Protein AF-A0AAW8XJ66-F1 (afdb_monomer)

Solvent-accessible surface area (backbone atoms only — not comparable to full-atom values): 4716 Å² total; per-residue (Å²): 130,61,50,73,66,56,32,48,54,53,33,34,56,51,38,25,44,36,69,72,67,38,70,65,45,74,78,46,45,66,59,54,37,45,75,73,57,29,53,70,75,44,34,57,46,30,52,52,52,46,51,54,44,66,78,37,43,72,62,53,49,64,64,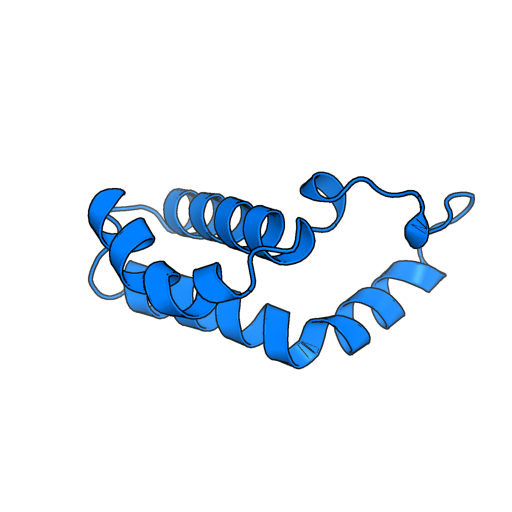49,48,81,72,41,87,92,54,61,69,86,75,52,51,54,72,81,72,65

Mean predicted aligned error: 3.68 Å

pLDDT: mean 91.9, std 4.96, range [74.62, 97.56]

Organism: Helicobacter pylori (NCBI:txid210)

Radius of gyration: 13.65 Å; Cα contacts (8 Å, |Δi|>4): 62; chains: 1; bounding box: 34×26×33 Å

InterPro domains:
  IPR006027 NusB/RsmB/TIM44 [PF01029] (6-81)
  IPR035926 NusB-like superfamily [G3DSA:1.10.940.10] (1-82)
  IPR035926 NusB-like superfamily [SSF48013] (3-81)

Structure (mmCIF, N/CA/C/O backbone):
data_AF-A0AAW8XJ66-F1
#
_entry.id   AF-A0AAW8XJ66-F1
#
loop_
_atom_site.group_PDB
_atom_site.id
_atom_site.type_symbol
_atom_site.label_atom_id
_atom_site.label_alt_id
_atom_site.label_comp_id
_atom_site.label_asym_id
_atom_site.label_entity_id
_atom_site.label_seq_id
_atom_site.pdbx_PDB_ins_code
_atom_site.Cartn_x
_atom_site.Cartn_y
_atom_site.Cartn_z
_atom_site.occupancy
_atom_site.B_iso_or_equiv
_atom_site.auth_seq_id
_atom_site.auth_comp_id
_atom_site.auth_asym_id
_atom_site.auth_atom_id
_atom_site.pdbx_PDB_model_num
ATOM 1 N N . MET A 1 1 ? -9.391 18.621 9.054 1.00 74.62 1 MET A N 1
ATOM 2 C CA . MET A 1 1 ? -9.693 17.561 8.067 1.00 74.62 1 MET A CA 1
ATOM 3 C C . MET A 1 1 ? -8.396 17.214 7.365 1.00 74.62 1 MET A C 1
ATOM 5 O O . MET A 1 1 ? -7.699 18.143 6.977 1.00 74.62 1 MET A O 1
ATOM 9 N N . ALA A 1 2 ? -8.037 15.932 7.268 1.00 87.25 2 ALA A N 1
ATOM 10 C CA . ALA A 1 2 ? -6.818 15.539 6.564 1.00 87.25 2 ALA A CA 1
ATOM 11 C C . ALA A 1 2 ? -6.905 15.919 5.074 1.00 87.25 2 ALA A C 1
ATOM 13 O O . ALA A 1 2 ? -7.981 15.859 4.472 1.00 87.25 2 ALA A O 1
ATOM 14 N N . THR A 1 3 ? -5.793 16.331 4.477 1.00 94.75 3 THR A N 1
ATOM 15 C CA . THR A 1 3 ? -5.715 16.599 3.038 1.00 94.75 3 THR A CA 1
ATOM 16 C C . THR A 1 3 ? -5.521 15.300 2.258 1.00 94.75 3 THR A C 1
ATOM 18 O O . THR A 1 3 ? -5.083 14.285 2.801 1.00 94.75 3 THR A O 1
ATOM 21 N N . ARG A 1 4 ? -5.795 15.329 0.946 1.00 95.31 4 ARG A N 1
ATOM 22 C CA . ARG A 1 4 ? -5.494 14.191 0.0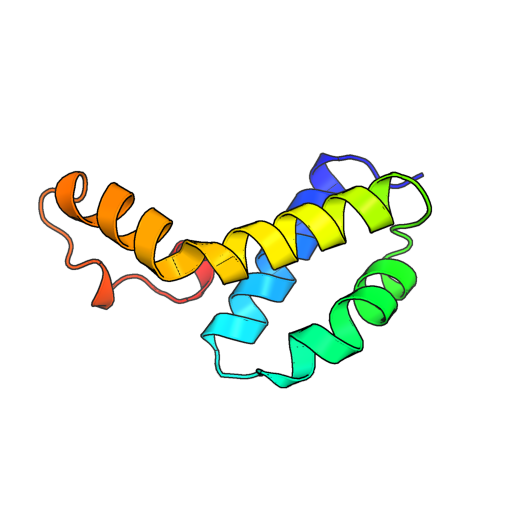59 1.00 95.31 4 ARG A CA 1
ATOM 23 C C . ARG A 1 4 ? -4.004 13.840 0.063 1.00 95.31 4 ARG A C 1
ATOM 25 O O . ARG A 1 4 ? -3.665 12.674 -0.076 1.00 95.31 4 ARG A O 1
ATOM 32 N N . THR A 1 5 ? -3.127 14.828 0.240 1.00 96.25 5 THR A N 1
ATOM 33 C CA . THR A 1 5 ? -1.6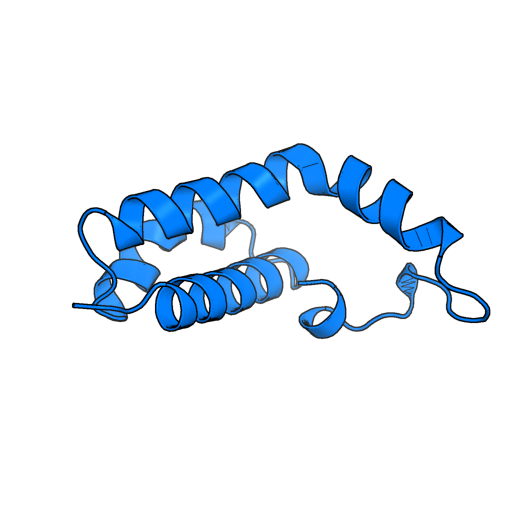78 14.618 0.360 1.00 96.25 5 THR A CA 1
ATOM 34 C C . THR A 1 5 ? -1.332 13.845 1.628 1.00 96.25 5 THR A C 1
ATOM 36 O O . THR A 1 5 ? -0.586 12.878 1.556 1.00 96.25 5 THR A O 1
ATOM 39 N N . GLN A 1 6 ? -1.930 14.203 2.769 1.00 94.94 6 GLN A N 1
ATOM 40 C CA . GLN A 1 6 ? -1.737 13.472 4.029 1.00 94.94 6 GLN A CA 1
ATOM 41 C C . GLN A 1 6 ? -2.261 12.034 3.942 1.00 94.94 6 GLN A C 1
ATOM 43 O O . GLN A 1 6 ? -1.594 11.112 4.399 1.00 94.94 6 GLN A O 1
ATOM 48 N N . ALA A 1 7 ? -3.423 11.837 3.311 1.00 96.06 7 ALA A N 1
ATOM 49 C CA . ALA A 1 7 ? -3.977 10.508 3.075 1.00 96.06 7 ALA A CA 1
ATOM 50 C C . ALA A 1 7 ? -3.054 9.645 2.197 1.00 96.06 7 ALA A C 1
ATOM 52 O O . ALA A 1 7 ? -2.796 8.499 2.540 1.00 96.06 7 ALA A O 1
ATOM 53 N N . ARG A 1 8 ? -2.508 10.202 1.106 1.00 96.69 8 ARG A N 1
ATOM 54 C CA . ARG A 1 8 ? -1.543 9.495 0.247 1.00 96.69 8 ARG A CA 1
ATOM 55 C C . ARG A 1 8 ? -0.248 9.156 0.977 1.00 96.69 8 ARG A C 1
ATOM 57 O O . ARG A 1 8 ? 0.213 8.033 0.854 1.00 96.69 8 ARG A O 1
ATOM 64 N N . GLY A 1 9 ? 0.296 10.085 1.765 1.00 96.38 9 GLY A N 1
ATOM 65 C CA . GLY A 1 9 ? 1.495 9.821 2.566 1.00 96.38 9 GLY A CA 1
ATOM 66 C C . GLY A 1 9 ? 1.299 8.642 3.521 1.00 96.38 9 GLY A C 1
ATOM 67 O O . GLY A 1 9 ? 2.138 7.754 3.578 1.00 96.38 9 GLY A O 1
ATOM 68 N N . ALA A 1 10 ? 0.144 8.571 4.189 1.00 96.25 10 ALA A N 1
ATOM 69 C CA . ALA A 1 10 ? -0.175 7.436 5.050 1.00 96.25 10 ALA A CA 1
ATOM 70 C C . ALA A 1 10 ? -0.350 6.116 4.276 1.00 96.25 10 ALA A C 1
ATOM 72 O O . ALA A 1 10 ? -0.026 5.063 4.808 1.00 96.25 10 ALA A O 1
ATOM 73 N N . VAL A 1 11 ? -0.831 6.154 3.029 1.00 96.69 11 VAL A N 1
ATOM 74 C CA . VAL A 1 11 ? -0.916 4.953 2.180 1.00 96.69 11 VAL A CA 1
ATOM 75 C C . VAL A 1 11 ? 0.470 4.426 1.810 1.00 96.69 11 VAL A C 1
ATOM 77 O O . VAL A 1 11 ? 0.668 3.220 1.874 1.00 96.69 11 VAL A O 1
ATOM 80 N N . VAL A 1 12 ? 1.435 5.299 1.504 1.00 96.25 12 VAL A N 1
ATOM 81 C CA . VAL A 1 12 ? 2.827 4.880 1.249 1.00 96.25 12 VAL A CA 1
ATOM 82 C C . VAL A 1 12 ? 3.424 4.202 2.486 1.00 96.25 12 VAL A C 1
ATOM 84 O O . VAL A 1 12 ? 4.036 3.147 2.374 1.00 96.25 12 VAL A O 1
ATOM 87 N N . GLU A 1 13 ? 3.179 4.734 3.690 1.00 94.81 13 GLU A N 1
ATOM 88 C CA . GLU A 1 13 ? 3.611 4.077 4.935 1.00 94.81 13 GLU A CA 1
ATOM 89 C C . GLU A 1 13 ? 2.990 2.676 5.113 1.00 94.81 13 GLU A C 1
ATOM 91 O O . GLU A 1 13 ? 3.670 1.750 5.558 1.00 94.81 13 GLU A O 1
ATOM 96 N N . LEU A 1 14 ? 1.710 2.507 4.754 1.00 95.62 14 LEU A N 1
ATOM 97 C CA . LEU A 1 14 ? 1.025 1.209 4.798 1.00 95.62 14 LEU A CA 1
ATOM 98 C C . LEU A 1 14 ? 1.603 0.220 3.774 1.00 95.62 14 LEU A C 1
ATOM 100 O O . LEU A 1 14 ? 1.798 -0.948 4.105 1.00 95.62 14 LEU A O 1
ATOM 104 N N . LEU A 1 15 ? 1.882 0.678 2.549 1.00 95.00 15 LEU A N 1
ATOM 105 C CA . LEU A 1 15 ? 2.491 -0.134 1.490 1.00 95.00 15 LEU A CA 1
ATOM 106 C C . LEU A 1 15 ? 3.911 -0.557 1.867 1.00 95.00 15 LEU A C 1
ATOM 108 O O . LEU A 1 15 ? 4.246 -1.730 1.750 1.00 95.00 15 LEU A O 1
ATOM 112 N N . TYR A 1 16 ? 4.701 0.354 2.434 1.00 94.31 16 TYR A N 1
ATOM 113 C CA . TYR A 1 16 ? 6.034 0.046 2.943 1.00 94.31 16 TYR A CA 1
ATOM 114 C C . TYR A 1 16 ? 6.001 -1.039 4.028 1.00 94.31 16 TYR A C 1
ATOM 116 O O . TYR A 1 16 ? 6.789 -1.988 3.998 1.00 94.31 16 TYR A O 1
ATOM 124 N N . ALA A 1 17 ? 5.078 -0.923 4.989 1.00 92.94 17 ALA A N 1
ATOM 125 C CA . ALA A 1 17 ? 4.914 -1.924 6.038 1.00 92.94 17 ALA A CA 1
ATOM 126 C C . ALA A 1 17 ? 4.499 -3.286 5.457 1.00 92.94 17 ALA A C 1
ATOM 128 O O . ALA A 1 17 ? 5.018 -4.316 5.891 1.00 92.94 17 ALA A O 1
ATOM 129 N N . PHE A 1 18 ? 3.613 -3.288 4.457 1.00 92.81 18 PHE A N 1
ATOM 130 C CA . PHE A 1 18 ? 3.198 -4.499 3.756 1.00 92.81 18 PHE A CA 1
ATOM 131 C C . PHE A 1 18 ? 4.371 -5.175 3.028 1.00 92.81 18 PHE A C 1
ATOM 133 O O . PHE A 1 18 ? 4.639 -6.349 3.273 1.00 92.81 18 PHE A O 1
ATOM 140 N N . GLU A 1 19 ? 5.120 -4.421 2.219 1.00 87.81 19 GLU A N 1
ATOM 141 C CA . GLU A 1 19 ? 6.306 -4.896 1.485 1.00 87.81 19 GLU A CA 1
ATOM 142 C C . GLU A 1 19 ? 7.423 -5.392 2.415 1.00 87.81 19 GLU A C 1
ATOM 144 O O . GLU A 1 19 ? 8.197 -6.279 2.064 1.00 87.81 19 GLU A O 1
ATOM 149 N N . SER A 1 20 ? 7.496 -4.857 3.635 1.00 88.25 20 SER A N 1
ATOM 150 C CA . SER A 1 20 ? 8.443 -5.309 4.662 1.00 88.25 20 SER A CA 1
ATOM 151 C C . SER A 1 20 ? 8.045 -6.641 5.322 1.00 88.25 20 SER A C 1
ATOM 153 O O . SER A 1 20 ? 8.738 -7.102 6.230 1.00 88.25 20 SER A O 1
ATOM 155 N N . GLY A 1 21 ? 6.938 -7.262 4.899 1.00 86.25 21 GLY A N 1
ATOM 156 C CA . GLY A 1 21 ? 6.458 -8.558 5.389 1.00 86.25 21 GLY A CA 1
ATOM 157 C C . GLY A 1 21 ? 5.389 -8.481 6.482 1.00 86.25 21 GLY A C 1
ATOM 158 O O . GLY A 1 21 ? 5.024 -9.510 7.050 1.00 86.25 21 GLY A O 1
ATOM 159 N N . ASN A 1 22 ? 4.860 -7.293 6.798 1.00 88.88 22 ASN A N 1
ATOM 160 C CA . ASN A 1 22 ? 3.768 -7.158 7.762 1.00 88.88 22 ASN A CA 1
ATOM 161 C C . ASN A 1 22 ? 2.406 -7.328 7.074 1.00 88.88 22 ASN A C 1
ATOM 163 O O . ASN A 1 22 ? 1.712 -6.357 6.782 1.00 88.88 22 ASN A O 1
ATOM 167 N N . GLU A 1 23 ? 1.988 -8.571 6.834 1.00 84.88 23 GLU A N 1
ATOM 168 C CA . GLU A 1 23 ? 0.682 -8.855 6.221 1.00 84.88 23 GLU A CA 1
ATOM 169 C C . GLU A 1 23 ? -0.509 -8.428 7.098 1.00 84.88 23 GLU A C 1
ATOM 171 O O . GLU A 1 23 ? -1.588 -8.106 6.585 1.00 84.88 23 GLU A O 1
ATOM 176 N N . GLU A 1 24 ? -0.322 -8.368 8.421 1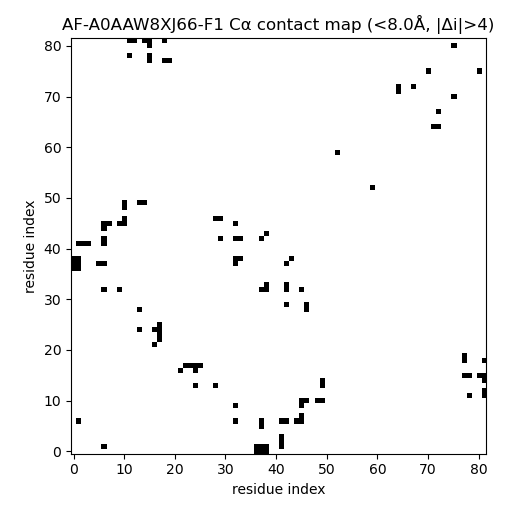.00 90.25 24 GLU A N 1
ATOM 177 C CA . GLU A 1 24 ? -1.355 -7.920 9.359 1.00 90.25 24 GLU A CA 1
ATOM 178 C C . GLU A 1 24 ? -1.707 -6.441 9.183 1.00 90.25 24 GLU A C 1
ATOM 180 O O . GLU A 1 24 ? -2.807 -6.031 9.570 1.00 90.25 24 GLU A O 1
ATOM 185 N N . ILE A 1 25 ? -0.850 -5.658 8.512 1.00 91.19 25 ILE A N 1
ATOM 186 C CA . ILE A 1 25 ? -1.101 -4.244 8.226 1.00 91.19 25 ILE A CA 1
ATOM 187 C C . ILE A 1 25 ? -2.433 -4.033 7.500 1.00 91.19 25 ILE A C 1
ATOM 189 O O . ILE A 1 25 ? -3.121 -3.051 7.768 1.00 91.19 25 ILE A O 1
ATOM 193 N N . LYS A 1 26 ? -2.874 -4.984 6.660 1.00 89.88 26 LYS A N 1
ATOM 194 C CA . LYS A 1 26 ? -4.176 -4.896 5.976 1.00 89.88 26 LYS A CA 1
ATOM 195 C C . LYS A 1 26 ? -5.346 -4.845 6.955 1.00 89.88 26 LYS A C 1
ATOM 197 O O . LYS A 1 26 ? -6.325 -4.148 6.706 1.00 89.88 26 LYS A O 1
ATOM 202 N N . LYS A 1 27 ? -5.244 -5.571 8.071 1.00 91.44 27 LYS A N 1
ATOM 203 C CA . LYS A 1 27 ? -6.293 -5.650 9.096 1.00 91.44 27 LYS A CA 1
ATOM 204 C C . LYS A 1 27 ? -6.323 -4.400 9.973 1.00 91.44 27 LYS A C 1
ATOM 206 O 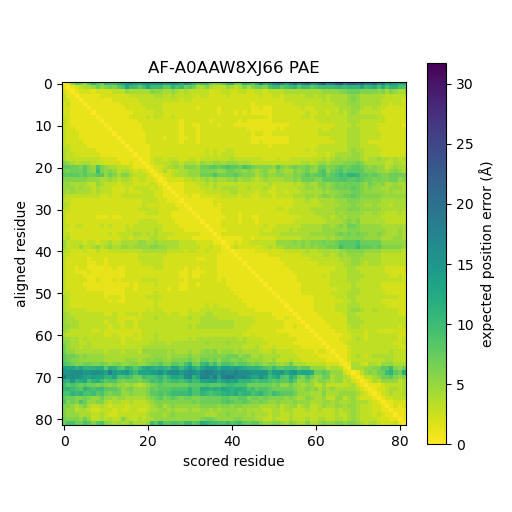O . LYS A 1 27 ? -7.397 -4.001 10.409 1.00 91.44 27 LYS A O 1
ATOM 211 N N . ILE A 1 28 ? -5.163 -3.786 10.216 1.00 93.62 28 ILE A N 1
ATOM 212 C CA . ILE A 1 28 ? -5.028 -2.614 11.098 1.00 93.62 28 ILE A CA 1
ATOM 213 C C . ILE A 1 28 ? -4.954 -1.273 10.349 1.00 93.62 28 ILE A C 1
ATOM 215 O O . ILE A 1 28 ? -4.927 -0.222 10.988 1.00 93.62 28 ILE A O 1
ATOM 219 N N . ALA A 1 29 ? -4.968 -1.283 9.010 1.00 94.19 29 ALA A N 1
ATOM 220 C CA . ALA A 1 29 ? -4.855 -0.089 8.171 1.00 94.19 29 ALA A CA 1
ATOM 221 C C . ALA A 1 29 ? -5.905 0.982 8.503 1.00 94.19 29 ALA A C 1
ATOM 223 O O . ALA A 1 29 ? -5.574 2.164 8.591 1.00 94.19 29 ALA A O 1
ATOM 224 N N . SER A 1 30 ? -7.162 0.585 8.727 1.00 94.75 30 SER A N 1
ATOM 225 C CA . SER A 1 30 ? -8.232 1.517 9.108 1.00 94.75 30 SER A CA 1
ATOM 226 C C . SER A 1 30 ? -7.936 2.209 10.440 1.00 94.75 30 SER A C 1
ATOM 228 O O . SER A 1 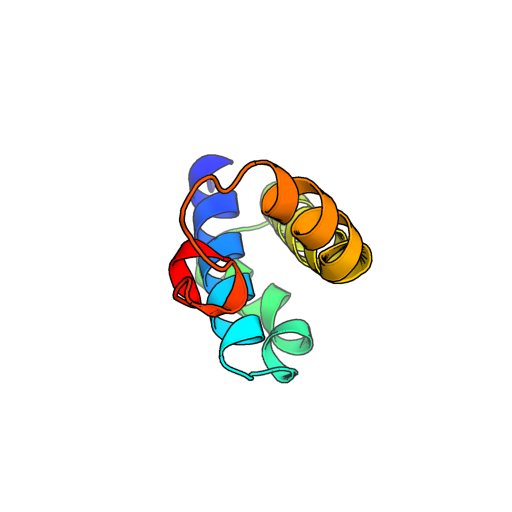30 ? -7.961 3.437 10.499 1.00 94.75 30 SER A O 1
ATOM 230 N N . SER A 1 31 ? -7.575 1.443 11.474 1.00 94.94 31 SER A N 1
ATOM 231 C CA . SER A 1 31 ? -7.193 1.971 12.790 1.00 94.94 31 SER A CA 1
ATOM 232 C C . SER A 1 31 ? -6.002 2.925 12.704 1.00 9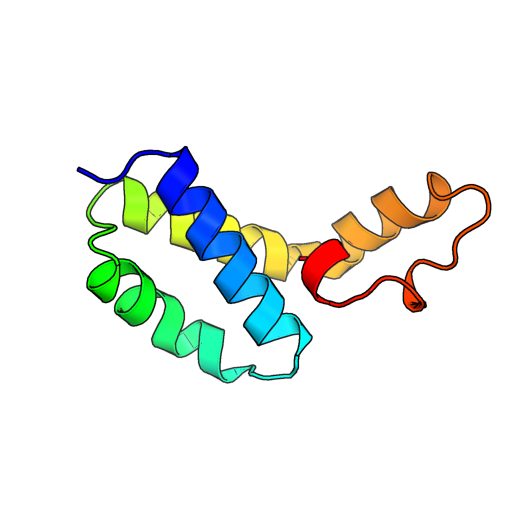4.94 31 SER A C 1
ATOM 234 O O . SER A 1 31 ? -6.070 4.028 13.242 1.00 94.94 31 SER A O 1
ATOM 236 N N . MET A 1 32 ? -4.947 2.562 11.971 1.00 94.38 32 MET A N 1
ATOM 237 C CA . MET A 1 32 ? -3.757 3.409 11.816 1.00 94.38 32 MET A CA 1
ATOM 238 C C . MET A 1 32 ? -4.082 4.744 11.123 1.00 94.38 32 MET A C 1
ATOM 240 O O . MET A 1 32 ? -3.586 5.806 11.513 1.00 94.38 32 MET A O 1
ATOM 244 N N . LEU A 1 33 ? -4.939 4.719 10.098 1.00 95.31 33 LEU A N 1
ATOM 245 C CA . LEU A 1 33 ? -5.397 5.931 9.415 1.00 95.31 33 LEU A CA 1
ATOM 246 C C . LEU A 1 33 ? -6.229 6.819 10.353 1.00 95.31 33 LEU A C 1
ATOM 248 O O . LEU A 1 33 ? -6.045 8.041 10.384 1.00 95.31 33 LEU A O 1
ATOM 252 N N . GLU A 1 34 ? -7.102 6.221 11.162 1.00 94.38 34 GLU A N 1
ATOM 253 C CA . GLU A 1 34 ? -7.904 6.951 12.143 1.00 94.38 34 GLU A CA 1
ATOM 254 C C . GLU A 1 34 ? -7.058 7.590 13.254 1.00 94.38 34 GLU A C 1
ATOM 256 O O . GLU A 1 34 ? -7.309 8.750 13.609 1.00 94.38 34 GLU A O 1
ATOM 261 N N . GLU A 1 35 ? -6.027 6.894 13.746 1.00 94.38 35 GLU A N 1
ATOM 262 C CA . GLU A 1 35 ? -5.036 7.416 14.701 1.00 94.38 35 GLU A CA 1
ATOM 263 C C . GLU A 1 35 ? -4.297 8.637 14.137 1.00 94.38 35 GLU A C 1
ATOM 265 O O . GLU A 1 35 ? -4.126 9.651 14.822 1.00 94.38 35 GLU A O 1
ATOM 270 N N . LYS A 1 36 ? -3.976 8.615 12.837 1.00 93.69 36 LYS A N 1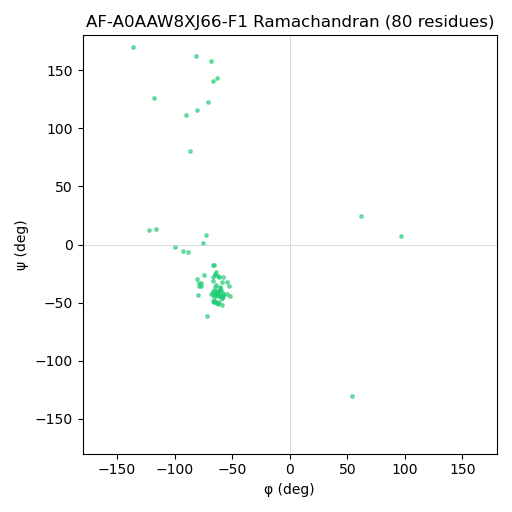
ATOM 271 C CA . LYS A 1 36 ? -3.421 9.760 12.091 1.00 93.69 36 LYS A CA 1
ATOM 272 C C . LYS A 1 36 ? -4.441 10.870 11.800 1.00 93.69 36 LYS A C 1
ATOM 274 O O . LYS A 1 36 ? -4.140 11.818 11.073 1.00 93.69 36 LYS A O 1
ATOM 279 N N . LYS A 1 37 ? -5.648 10.801 12.373 1.00 95.25 37 LYS A N 1
ATOM 280 C CA . LYS A 1 37 ? -6.757 11.753 12.173 1.00 95.25 37 LYS A CA 1
ATOM 281 C C . LYS A 1 37 ? -7.245 11.821 10.715 1.00 95.25 37 LYS A C 1
ATOM 283 O O . LYS A 1 37 ? -7.852 12.822 10.314 1.00 95.25 37 LYS A O 1
ATOM 288 N N . ILE A 1 38 ? -7.035 10.762 9.930 1.00 95.12 38 ILE A N 1
ATOM 289 C CA . ILE A 1 38 ? -7.579 10.597 8.578 1.00 95.12 38 ILE A CA 1
ATOM 290 C C . ILE A 1 38 ? -8.935 9.899 8.711 1.00 95.12 38 ILE A C 1
ATOM 292 O O . ILE A 1 38 ? -9.020 8.750 9.122 1.00 95.12 38 ILE A O 1
ATOM 296 N N . LYS A 1 39 ? -10.018 10.623 8.414 1.00 93.31 39 LYS A N 1
ATOM 297 C CA . LYS A 1 39 ? -11.402 10.187 8.679 1.00 93.31 39 LYS A CA 1
ATOM 298 C C . LYS A 1 39 ? -12.320 10.471 7.487 1.00 93.31 39 LYS A C 1
ATOM 300 O O . LYS A 1 39 ? -11.944 11.205 6.564 1.00 93.31 39 LYS A O 1
ATOM 305 N N . ASN A 1 40 ? -13.543 9.941 7.532 1.00 94.00 40 ASN A N 1
ATOM 306 C CA . ASN A 1 40 ? -14.613 10.187 6.556 1.00 94.00 40 ASN A CA 1
ATOM 307 C C . ASN A 1 40 ? -14.151 9.900 5.110 1.00 94.00 40 ASN A C 1
ATOM 309 O O . ASN A 1 40 ? -13.533 8.874 4.837 1.00 94.00 40 ASN A O 1
ATOM 313 N N . ASN A 1 41 ? -14.385 10.832 4.182 1.00 94.88 41 ASN A N 1
ATOM 314 C CA . ASN A 1 41 ? -14.040 10.684 2.765 1.00 94.88 41 ASN A CA 1
ATOM 315 C C . ASN A 1 41 ? -12.546 10.424 2.517 1.00 94.88 41 ASN A C 1
ATOM 317 O O . ASN A 1 41 ? -12.194 9.812 1.513 1.00 94.88 41 ASN A O 1
ATOM 321 N N . GLN A 1 42 ? -11.660 10.899 3.399 1.00 95.00 42 GLN A N 1
ATOM 322 C CA . GLN A 1 42 ? -10.221 10.665 3.255 1.00 95.00 42 GLN A CA 1
ATOM 323 C C . GLN A 1 42 ? -9.823 9.265 3.713 1.00 95.00 42 GLN A C 1
ATOM 325 O O . GLN A 1 42 ? -8.928 8.680 3.115 1.00 95.00 42 GLN A O 1
ATOM 330 N N . LEU A 1 43 ? -10.513 8.717 4.718 1.00 95.75 43 LEU A N 1
ATOM 331 C CA . LEU A 1 43 ? -10.339 7.329 5.143 1.00 95.75 43 LEU A CA 1
ATOM 332 C C . LEU A 1 43 ? -10.794 6.373 4.036 1.00 95.75 43 LEU A C 1
ATOM 334 O O . LEU A 1 43 ? -10.026 5.513 3.622 1.00 95.75 43 LEU A O 1
ATOM 338 N N . ALA A 1 44 ? -11.998 6.589 3.494 1.00 96.50 44 ALA A N 1
ATOM 339 C CA . ALA A 1 44 ? -12.515 5.794 2.379 1.00 96.50 44 ALA A CA 1
ATOM 340 C C . ALA A 1 44 ? -11.584 5.851 1.157 1.00 96.50 44 ALA A C 1
ATOM 342 O O . ALA A 1 44 ? -11.300 4.830 0.535 1.00 96.50 44 ALA A O 1
ATOM 343 N N . PHE A 1 45 ? -11.055 7.038 0.846 1.00 97.06 45 PHE A N 1
ATOM 344 C CA . PHE A 1 45 ? -10.066 7.193 -0.214 1.00 97.06 45 PHE A CA 1
ATOM 345 C C . PHE A 1 45 ? -8.765 6.437 0.064 1.00 97.06 45 PHE A C 1
ATOM 347 O O . PHE A 1 45 ? -8.295 5.726 -0.817 1.00 97.06 45 PHE A O 1
ATOM 354 N N . ALA A 1 46 ? -8.175 6.608 1.249 1.00 97.19 46 ALA A N 1
ATOM 355 C CA . ALA A 1 46 ? -6.907 5.977 1.596 1.00 97.19 46 ALA A CA 1
ATOM 356 C C . ALA A 1 46 ? -7.017 4.447 1.560 1.00 97.19 46 ALA A C 1
ATOM 358 O O . ALA A 1 46 ? -6.175 3.797 0.950 1.00 97.19 46 ALA A O 1
ATOM 359 N N . LEU A 1 47 ? -8.091 3.884 2.122 1.00 97.00 47 LEU A N 1
ATOM 360 C CA . LEU A 1 47 ? -8.347 2.442 2.090 1.00 97.00 47 LEU A CA 1
ATOM 361 C C . LEU A 1 47 ? -8.578 1.929 0.666 1.00 97.00 47 LEU A C 1
ATOM 363 O O . LEU A 1 47 ? -8.027 0.898 0.294 1.00 97.00 47 LEU A O 1
ATOM 367 N N . SER A 1 48 ? -9.353 2.653 -0.147 1.00 97.56 48 SER A N 1
ATOM 368 C CA . SER A 1 48 ? -9.566 2.289 -1.551 1.00 97.56 48 SER A CA 1
ATOM 369 C C . SER A 1 48 ? -8.266 2.314 -2.352 1.00 97.56 48 SER A C 1
ATOM 371 O O . SER A 1 48 ? -8.047 1.417 -3.161 1.00 97.56 48 SER A O 1
ATOM 373 N N . LEU A 1 49 ? -7.405 3.309 -2.123 1.00 97.38 49 LEU A N 1
ATOM 374 C CA . LEU A 1 49 ? -6.108 3.404 -2.787 1.00 97.38 49 LEU A CA 1
ATOM 375 C C . LEU A 1 49 ? -5.190 2.258 -2.357 1.00 97.38 49 LEU A C 1
ATOM 377 O O . LEU A 1 49 ? -4.640 1.574 -3.210 1.00 97.38 49 LEU A O 1
ATOM 381 N N . PHE A 1 50 ? -5.069 2.026 -1.050 1.00 96.81 50 PHE A N 1
ATOM 382 C CA . PHE A 1 50 ? -4.234 0.965 -0.498 1.00 96.81 50 PHE A CA 1
ATOM 383 C C . PHE A 1 50 ? -4.651 -0.419 -1.013 1.00 96.81 50 PHE A C 1
ATOM 385 O O . PHE A 1 50 ? -3.834 -1.138 -1.580 1.00 96.81 50 PHE A O 1
ATOM 392 N N . ASN A 1 51 ? -5.936 -0.767 -0.901 1.00 96.00 51 ASN A N 1
ATOM 393 C CA . ASN A 1 51 ? -6.437 -2.061 -1.366 1.00 96.00 51 ASN A CA 1
ATOM 394 C C . ASN A 1 51 ? -6.319 -2.210 -2.887 1.00 96.00 51 ASN A C 1
ATOM 396 O O . ASN A 1 51 ? -5.895 -3.258 -3.360 1.00 96.00 51 ASN A O 1
ATOM 400 N N . GLY A 1 52 ? -6.629 -1.156 -3.650 1.00 97.00 52 GLY A N 1
ATOM 401 C CA . GLY A 1 52 ? -6.534 -1.191 -5.109 1.00 97.00 52 GLY A CA 1
ATOM 402 C C . GLY A 1 52 ? -5.104 -1.395 -5.617 1.00 97.00 52 GLY A C 1
ATOM 403 O O . GLY A 1 52 ? -4.914 -2.091 -6.612 1.00 97.00 52 GLY A O 1
ATOM 404 N N . VAL A 1 53 ? -4.102 -0.836 -4.926 1.00 96.06 53 VAL A N 1
ATOM 405 C CA . VAL A 1 53 ? -2.686 -1.108 -5.222 1.00 96.06 53 VAL A CA 1
ATOM 406 C C . VAL A 1 53 ? -2.356 -2.565 -4.915 1.00 96.06 53 VAL A C 1
ATOM 408 O O . VAL A 1 53 ? -1.827 -3.254 -5.777 1.00 96.06 53 VAL A O 1
ATOM 411 N N . LEU A 1 54 ? -2.730 -3.070 -3.736 1.00 93.75 54 LEU A N 1
ATOM 412 C CA . LEU A 1 54 ? -2.448 -4.454 -3.343 1.00 93.75 54 LEU A CA 1
ATOM 413 C C . LEU A 1 54 ? -3.087 -5.497 -4.270 1.00 93.75 54 LEU A C 1
ATOM 415 O O . LEU A 1 54 ? -2.485 -6.534 -4.532 1.00 93.75 54 LEU A O 1
ATOM 419 N N . GLU A 1 55 ? -4.298 -5.240 -4.763 1.00 96.06 55 GLU A N 1
ATOM 420 C CA . GLU A 1 55 ? -4.990 -6.114 -5.718 1.00 96.06 55 GLU A CA 1
ATOM 421 C C . GLU A 1 55 ? -4.289 -6.170 -7.081 1.00 96.06 55 GLU A C 1
ATOM 423 O O . GLU A 1 55 ? -4.391 -7.174 -7.784 1.00 96.06 55 GLU A O 1
ATOM 428 N N . ARG A 1 56 ? -3.574 -5.103 -7.453 1.00 95.88 56 ARG A N 1
ATOM 429 C CA . ARG A 1 56 ? -2.949 -4.929 -8.771 1.00 95.88 56 ARG A CA 1
ATOM 430 C C . ARG A 1 56 ? -1.430 -4.855 -8.712 1.00 95.88 56 ARG A C 1
ATOM 432 O O . ARG A 1 56 ? -0.820 -4.475 -9.703 1.00 95.88 56 ARG A O 1
ATOM 439 N N . ILE A 1 57 ? -0.815 -5.220 -7.589 1.00 92.25 57 ILE A N 1
ATOM 440 C CA . ILE A 1 57 ? 0.612 -4.971 -7.354 1.00 92.25 57 ILE A CA 1
ATOM 441 C C . ILE A 1 57 ? 1.484 -5.609 -8.442 1.00 92.25 57 ILE A C 1
ATOM 443 O O . ILE A 1 57 ? 2.291 -4.930 -9.058 1.00 92.25 57 ILE A O 1
ATOM 447 N N . ASN A 1 58 ? 1.185 -6.853 -8.826 1.00 92.12 58 ASN A N 1
ATOM 448 C CA . ASN A 1 58 ? 1.896 -7.542 -9.906 1.00 92.12 58 ASN A CA 1
ATOM 449 C C . ASN A 1 58 ? 1.695 -6.879 -11.284 1.00 92.12 58 ASN A C 1
ATOM 451 O O . ASN A 1 58 ? 2.611 -6.869 -12.100 1.00 92.12 58 ASN A O 1
ATOM 455 N N . GLU A 1 59 ? 0.497 -6.349 -11.566 1.00 95.69 59 GLU A N 1
ATOM 456 C CA . GLU A 1 59 ? 0.212 -5.632 -12.821 1.00 95.69 59 GLU A CA 1
ATOM 457 C C . GLU A 1 59 ? 0.970 -4.301 -12.864 1.00 95.69 59 GLU A C 1
ATOM 459 O O . GLU A 1 59 ? 1.530 -3.938 -13.894 1.00 95.69 59 GLU A O 1
ATOM 464 N N . ILE A 1 60 ? 0.994 -3.580 -11.740 1.00 93.88 60 ILE A N 1
ATOM 465 C CA . ILE A 1 60 ? 1.689 -2.301 -11.592 1.00 93.88 60 ILE A CA 1
ATOM 466 C C . ILE A 1 60 ? 3.200 -2.510 -11.737 1.00 93.88 60 ILE A C 1
ATOM 468 O O . ILE A 1 60 ? 3.826 -1.823 -12.543 1.00 93.88 60 ILE A O 1
ATOM 472 N N . ASP A 1 61 ? 3.770 -3.493 -11.043 1.00 91.75 61 ASP A N 1
ATOM 473 C CA . ASP A 1 61 ? 5.196 -3.821 -11.107 1.00 91.75 61 ASP A CA 1
ATOM 474 C C . ASP A 1 61 ? 5.621 -4.190 -12.534 1.00 91.75 61 ASP A C 1
ATOM 476 O O . ASP A 1 61 ? 6.608 -3.662 -13.049 1.00 91.75 61 ASP A O 1
ATOM 480 N N . ALA A 1 62 ? 4.820 -5.012 -13.224 1.00 92.25 62 ALA A N 1
ATOM 481 C CA . ALA A 1 62 ? 5.065 -5.398 -14.613 1.00 92.25 62 ALA A CA 1
ATOM 482 C C . ALA A 1 62 ? 4.973 -4.220 -15.601 1.00 92.25 62 ALA A C 1
ATOM 484 O O . ALA A 1 62 ? 5.574 -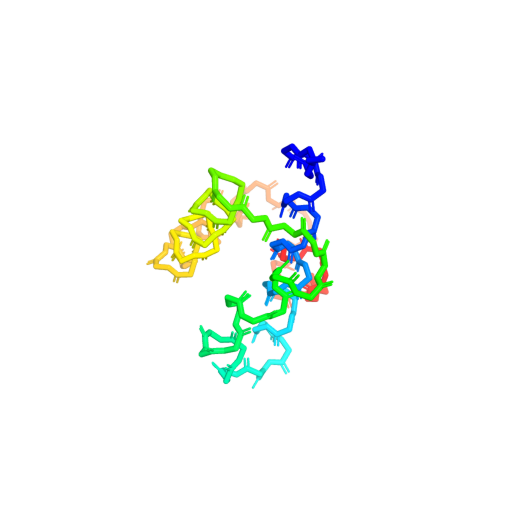4.269 -16.675 1.00 92.25 62 ALA A O 1
ATOM 485 N N . LEU A 1 63 ? 4.229 -3.162 -15.264 1.00 94.38 63 LEU A N 1
ATOM 486 C CA . LEU A 1 63 ? 4.192 -1.925 -16.046 1.00 94.38 63 LEU A CA 1
ATOM 487 C C . LEU A 1 63 ? 5.390 -1.016 -15.749 1.00 94.38 63 LEU A C 1
ATOM 489 O O . LEU A 1 63 ? 5.802 -0.268 -16.631 1.00 94.38 63 LEU A O 1
ATOM 493 N N . ILE A 1 64 ? 5.950 -1.062 -14.538 1.00 91.31 64 ILE A N 1
ATOM 494 C CA . ILE A 1 64 ? 7.103 -0.240 -14.139 1.00 91.31 64 ILE A CA 1
ATOM 495 C C . ILE A 1 64 ? 8.412 -0.834 -14.670 1.00 91.31 64 ILE A C 1
ATOM 497 O O . ILE A 1 64 ? 9.250 -0.094 -15.190 1.00 91.31 64 ILE A O 1
ATOM 501 N N . GLU A 1 65 ? 8.584 -2.153 -14.570 1.00 90.12 65 GLU A N 1
ATOM 502 C CA . GLU A 1 65 ? 9.832 -2.863 -14.880 1.00 90.12 65 GLU A CA 1
ATOM 503 C C . GLU A 1 65 ? 10.423 -2.535 -16.272 1.00 90.12 65 GLU A C 1
ATOM 505 O O . GLU A 1 65 ? 11.611 -2.215 -16.335 1.00 90.12 65 GLU A O 1
ATOM 510 N N . PRO A 1 66 ? 9.648 -2.473 -17.379 1.00 90.31 66 PRO A N 1
ATOM 511 C CA . PRO A 1 66 ? 10.179 -2.153 -18.710 1.00 90.31 66 PRO A CA 1
ATOM 512 C C . PRO A 1 66 ? 10.701 -0.718 -18.857 1.00 90.31 66 PRO A C 1
ATOM 514 O O . PRO A 1 66 ? 11.410 -0.404 -19.815 1.00 90.31 66 PRO A O 1
ATOM 517 N N . HIS A 1 67 ? 10.311 0.180 -17.952 1.00 91.31 67 HIS A N 1
ATOM 518 C CA . HIS A 1 67 ? 10.728 1.580 -17.967 1.00 91.31 67 HIS A CA 1
ATOM 519 C C . HIS A 1 67 ? 11.976 1.840 -17.114 1.00 91.31 67 HIS A C 1
ATOM 521 O O . HIS A 1 67 ? 12.532 2.943 -17.157 1.00 91.31 67 HIS A O 1
ATOM 527 N N . LEU A 1 68 ? 12.460 0.829 -16.389 1.00 87.25 68 LEU A N 1
ATOM 528 C CA . LEU A 1 68 ? 13.742 0.873 -15.702 1.00 87.25 68 LEU A CA 1
ATOM 529 C C . LEU A 1 68 ? 14.847 0.577 -16.715 1.00 87.25 68 LEU A C 1
ATOM 531 O O . LEU A 1 68 ? 14.907 -0.498 -17.298 1.00 87.25 68 LEU A O 1
ATOM 535 N N . LYS A 1 69 ? 15.724 1.553 -16.954 1.00 80.62 69 LYS A N 1
ATOM 536 C CA . LYS A 1 69 ? 16.790 1.419 -17.959 1.00 80.62 69 LYS A CA 1
ATOM 537 C C . LYS A 1 69 ? 17.889 0.457 -17.508 1.00 80.62 69 LYS A C 1
ATOM 539 O O . LYS A 1 69 ? 18.119 -0.563 -18.139 1.00 80.62 69 LYS A O 1
ATOM 544 N N . ASP A 1 70 ? 18.542 0.802 -16.402 1.00 80.50 70 ASP A N 1
ATOM 545 C CA . ASP A 1 70 ? 19.748 0.122 -15.908 1.00 80.50 70 ASP A CA 1
ATOM 546 C C . ASP A 1 70 ? 19.563 -0.424 -14.483 1.00 80.50 70 ASP A C 1
ATOM 548 O O . ASP A 1 70 ? 20.528 -0.783 -13.805 1.00 80.50 70 ASP A O 1
ATOM 552 N N . TRP A 1 71 ? 18.320 -0.449 -13.993 1.00 81.44 71 TRP A N 1
ATOM 553 C CA . TRP A 1 71 ? 18.002 -0.847 -12.627 1.00 81.44 71 TRP A CA 1
ATOM 554 C C . TRP A 1 71 ? 17.107 -2.080 -12.628 1.00 81.44 71 TRP A C 1
ATOM 556 O O . TRP A 1 71 ? 16.042 -2.085 -13.233 1.00 81.44 71 TRP A O 1
ATOM 566 N N . ASP A 1 72 ? 17.530 -3.116 -11.913 1.00 81.81 72 ASP A N 1
ATOM 567 C CA . ASP A 1 72 ? 16.673 -4.259 -11.613 1.00 81.81 72 ASP A CA 1
ATOM 568 C C . ASP A 1 72 ? 15.608 -3.831 -10.593 1.00 81.81 72 ASP A C 1
ATOM 570 O O . ASP A 1 72 ? 15.949 -3.383 -9.492 1.00 81.81 72 ASP A O 1
ATOM 574 N N . PHE A 1 73 ? 14.330 -3.988 -10.946 1.00 83.88 73 PHE A N 1
ATOM 575 C CA . PHE A 1 73 ? 13.201 -3.679 -10.069 1.00 83.88 73 PHE A CA 1
ATOM 576 C C . PHE A 1 73 ? 13.333 -4.376 -8.710 1.00 83.88 73 PHE A C 1
ATOM 578 O O . PHE A 1 73 ? 13.052 -3.786 -7.668 1.00 83.88 73 PHE A O 1
ATOM 585 N N . LYS A 1 74 ? 13.872 -5.603 -8.672 1.00 82.50 74 LYS A N 1
ATOM 586 C CA . LYS A 1 74 ? 14.081 -6.352 -7.423 1.00 82.50 74 LYS A CA 1
ATOM 587 C C . LYS A 1 74 ? 15.081 -5.687 -6.482 1.00 82.50 74 LYS A C 1
ATOM 589 O O . LYS A 1 74 ? 15.004 -5.926 -5.281 1.00 82.50 74 LYS A O 1
ATOM 594 N N . ARG A 1 75 ? 15.979 -4.846 -7.003 1.00 84.81 75 ARG A N 1
ATOM 595 C CA . ARG A 1 75 ? 17.001 -4.121 -6.234 1.00 84.81 75 ARG A CA 1
ATOM 596 C C . ARG A 1 75 ? 16.522 -2.775 -5.692 1.00 84.81 75 ARG A C 1
ATOM 598 O O . ARG A 1 75 ? 17.287 -2.140 -4.967 1.00 84.81 75 ARG A O 1
ATOM 605 N N . LEU A 1 76 ? 15.320 -2.320 -6.049 1.00 85.75 76 LEU A N 1
ATOM 606 C CA . LEU A 1 76 ? 14.719 -1.142 -5.426 1.00 85.75 76 LEU A CA 1
ATOM 607 C C . LEU A 1 76 ? 14.398 -1.444 -3.956 1.00 85.75 76 LEU A C 1
ATOM 609 O O . LEU A 1 76 ? 13.973 -2.556 -3.625 1.00 85.75 76 LEU A O 1
ATOM 613 N N . GLY A 1 77 ? 14.623 -0.465 -3.080 1.00 85.69 77 GLY A N 1
ATOM 614 C CA . GLY A 1 77 ? 14.254 -0.578 -1.674 1.00 85.69 77 GLY A CA 1
ATOM 615 C C . GLY A 1 77 ? 12.735 -0.593 -1.498 1.00 85.69 77 GLY A C 1
ATOM 616 O O . GLY A 1 77 ? 11.982 -0.145 -2.363 1.00 85.69 77 GLY A O 1
ATOM 617 N N . SER A 1 78 ? 12.270 -1.128 -0.368 1.00 86.81 78 SER A N 1
ATOM 618 C CA . SER A 1 78 ? 10.833 -1.254 -0.085 1.00 86.81 78 SER A CA 1
ATOM 619 C C . SER A 1 78 ? 10.122 0.100 -0.020 1.00 86.81 78 SER A C 1
ATOM 621 O O . SER A 1 78 ? 8.932 0.166 -0.293 1.00 86.81 78 SER A O 1
ATOM 623 N N . MET A 1 79 ? 10.834 1.178 0.330 1.00 88.00 79 MET A N 1
ATOM 624 C CA . MET A 1 79 ? 10.267 2.529 0.369 1.00 88.00 79 MET A CA 1
ATOM 625 C C . MET A 1 79 ? 10.119 3.125 -1.033 1.00 88.00 79 MET A C 1
ATOM 627 O O . MET A 1 79 ? 9.168 3.847 -1.285 1.00 88.00 79 MET A O 1
ATOM 631 N N . GLU A 1 80 ? 11.053 2.843 -1.941 1.00 87.31 80 GLU A N 1
ATOM 632 C CA . GLU A 1 80 ? 10.989 3.307 -3.328 1.00 87.31 80 GLU A CA 1
ATOM 633 C C . GLU A 1 80 ? 9.963 2.534 -4.163 1.00 87.31 80 GLU A C 1
ATOM 635 O O . GLU A 1 80 ? 9.472 3.062 -5.159 1.00 87.31 80 GLU A O 1
ATOM 640 N N . LYS A 1 81 ? 9.663 1.287 -3.780 1.00 86.94 81 LYS A N 1
ATOM 641 C CA . LYS A 1 81 ? 8.611 0.474 -4.405 1.00 86.94 81 LYS A CA 1
ATOM 642 C C . LYS A 1 81 ? 7.199 0.846 -3.939 1.00 86.94 81 LYS A C 1
ATOM 644 O O . LYS A 1 81 ? 6.270 0.743 -4.734 1.00 86.94 81 LYS A O 1
ATOM 649 N N . ALA A 1 82 ? 7.050 1.220 -2.667 1.00 83.81 82 ALA A N 1
ATOM 650 C CA . ALA A 1 82 ? 5.781 1.577 -2.023 1.00 83.81 82 ALA A CA 1
ATOM 651 C C . ALA A 1 82 ? 5.245 2.953 -2.454 1.00 83.81 82 ALA A C 1
ATOM 653 O O . ALA A 1 82 ? 4.002 3.089 -2.551 1.00 83.81 82 ALA A O 1
#

Nearest PDB structures (foldseek):
  1tzw-assembly1_A  TM=8.554E-01  e=1.769E-01  Thermotoga maritima
  3bey-assembly1_F  TM=4.497E-01  e=9.125E+00  Methanothermobacter thermautotrophicus str. Delta H

Foldseek 3Di:
DDDLVNLVVLLLVLQLCVLVPPPCSLVCVLVVCVVVVQDDPSSVVSNCVNVVCVVCVVVVLVVVQVVDDPDHSVPDHSSRSD

Secondary structure (DSSP, 8-state):
---HHHHHHHHHHHHHHHHTT-TTHHHHHHHHHHHTT--THHHHHHHHHHHHHHHTHHHHHHHHGGG-SS--GGGS-HHHH-

Sequence (82 aa):
MATRTQARGAVVELLYAFESGNEEIKKIASSMLEEKKIKNNQLAFALSLFNGVLERINEIDALIEPHLKDWDFKRLGSMEKA